Protein AF-A0A9X3E7P6-F1 (afdb_monomer_lite)

Organism: NCBI:txid2766470

Foldseek 3Di:
DEKEWEWDADPWKIKIWIDPDPVCRVVVHPPIDIDIGTNPDDPVNVVVVVQVVVCVVPNNPYDYHYSVVVVVD

Structure (mmCIF, N/CA/C/O backbone):
data_AF-A0A9X3E7P6-F1
#
_entry.id   AF-A0A9X3E7P6-F1
#
loop_
_atom_site.group_PDB
_atom_site.id
_atom_site.type_symbol
_atom_site.label_atom_id
_atom_site.label_alt_id
_atom_site.label_comp_id
_atom_site.label_asym_id
_atom_site.label_entity_id
_atom_site.label_seq_id
_atom_site.pdbx_PDB_ins_code
_atom_site.Cartn_x
_atom_site.Cartn_y
_atom_site.Cartn_z
_atom_site.occupancy
_atom_site.B_iso_or_equiv
_atom_site.auth_seq_id
_atom_site.auth_comp_id
_atom_site.auth_asym_id
_atom_site.auth_atom_id
_atom_site.pdbx_PDB_model_num
ATOM 1 N N . MET A 1 1 ? -7.116 1.730 13.287 1.00 90.69 1 MET A N 1
ATOM 2 C CA . MET A 1 1 ? -7.783 0.970 12.209 1.00 90.69 1 MET A CA 1
ATOM 3 C C . MET A 1 1 ? -6.722 0.382 11.298 1.00 90.69 1 MET A C 1
ATOM 5 O O . MET A 1 1 ? -5.757 1.072 10.997 1.00 90.69 1 MET A O 1
ATOM 9 N N . GLU A 1 2 ? -6.850 -0.877 10.895 1.00 94.94 2 GLU A N 1
ATOM 10 C CA . GLU A 1 2 ? -5.903 -1.480 9.952 1.00 94.94 2 GLU A CA 1
ATOM 11 C C . GLU A 1 2 ? -6.353 -1.215 8.516 1.00 94.94 2 GLU A C 1
ATOM 13 O O . GLU A 1 2 ? -7.538 -1.306 8.200 1.00 94.94 2 GLU A O 1
ATOM 18 N N . VAL A 1 3 ? -5.401 -0.849 7.662 1.00 95.75 3 VAL A N 1
ATOM 19 C CA . VAL A 1 3 ? -5.596 -0.774 6.218 1.00 95.75 3 VAL A CA 1
ATOM 20 C C . VAL A 1 3 ? -4.566 -1.688 5.581 1.00 95.75 3 VAL A C 1
ATOM 22 O O . VAL A 1 3 ? -3.357 -1.483 5.707 1.00 95.75 3 VAL A O 1
ATOM 25 N N . TYR A 1 4 ? -5.059 -2.720 4.918 1.00 96.88 4 TYR A N 1
ATOM 26 C CA . TYR A 1 4 ? -4.241 -3.687 4.218 1.00 96.88 4 TYR A CA 1
ATOM 27 C C . TYR A 1 4 ? -3.770 -3.083 2.905 1.00 96.88 4 TYR A C 1
ATOM 29 O O . TYR A 1 4 ? -4.501 -2.318 2.273 1.00 96.88 4 TYR A O 1
ATOM 37 N N . TYR A 1 5 ? -2.557 -3.421 2.486 1.00 97.06 5 TYR A N 1
ATOM 38 C CA . TYR A 1 5 ? -2.051 -3.030 1.182 1.00 97.06 5 TYR A CA 1
ATOM 39 C C . TYR A 1 5 ? -1.181 -4.112 0.553 1.00 97.06 5 TYR A C 1
ATOM 41 O O . TYR A 1 5 ? -0.572 -4.926 1.250 1.00 97.06 5 TYR A O 1
ATOM 49 N N . GLN A 1 6 ? -1.093 -4.058 -0.773 1.00 96.81 6 GLN A N 1
ATOM 50 C CA . GLN A 1 6 ? -0.177 -4.853 -1.582 1.00 96.81 6 GLN A CA 1
ATOM 51 C C . GLN A 1 6 ? 0.507 -3.957 -2.616 1.00 96.81 6 GLN A C 1
ATOM 53 O O . GLN A 1 6 ? -0.133 -3.065 -3.183 1.00 96.81 6 GLN A O 1
ATOM 58 N N . LEU A 1 7 ? 1.800 -4.190 -2.859 1.00 95.62 7 LEU A N 1
ATOM 59 C CA . LEU A 1 7 ? 2.574 -3.495 -3.890 1.00 95.62 7 LEU A CA 1
ATOM 60 C C . LEU A 1 7 ? 3.023 -4.487 -4.960 1.00 95.62 7 LEU A C 1
ATOM 62 O O . LEU A 1 7 ? 3.913 -5.299 -4.721 1.00 95.62 7 LEU A O 1
ATOM 66 N N . ILE A 1 8 ? 2.462 -4.371 -6.160 1.00 93.94 8 ILE A N 1
ATOM 67 C CA 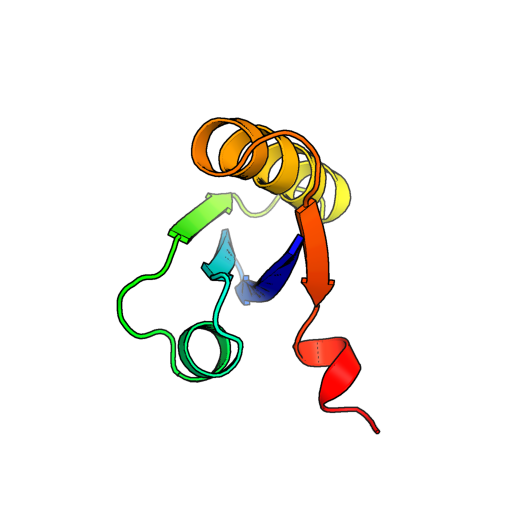. ILE A 1 8 ? 2.875 -5.175 -7.313 1.00 93.94 8 ILE A CA 1
ATOM 68 C C . ILE A 1 8 ? 3.845 -4.351 -8.158 1.00 93.94 8 ILE A C 1
ATOM 70 O O . ILE A 1 8 ? 3.484 -3.300 -8.690 1.00 93.94 8 ILE A O 1
ATOM 74 N N . ARG A 1 9 ? 5.094 -4.816 -8.262 1.00 92.00 9 ARG A N 1
ATOM 75 C CA . ARG A 1 9 ? 6.161 -4.163 -9.033 1.00 92.00 9 ARG A CA 1
ATOM 76 C C . ARG A 1 9 ? 6.276 -4.797 -10.418 1.00 92.00 9 ARG A C 1
ATOM 78 O O . ARG A 1 9 ? 6.587 -5.977 -10.524 1.00 92.00 9 ARG A O 1
ATOM 85 N N . ASN A 1 10 ? 6.092 -3.985 -11.453 1.00 88.75 10 ASN A N 1
ATOM 86 C CA . ASN A 1 10 ? 6.288 -4.343 -12.857 1.00 88.75 10 ASN A CA 1
ATOM 87 C C . ASN A 1 10 ? 7.443 -3.520 -13.453 1.00 88.75 10 ASN A C 1
ATOM 89 O O . ASN A 1 10 ? 7.877 -2.527 -12.870 1.00 88.75 10 ASN A O 1
ATOM 93 N N . SER A 1 11 ? 7.921 -3.892 -14.643 1.00 83.0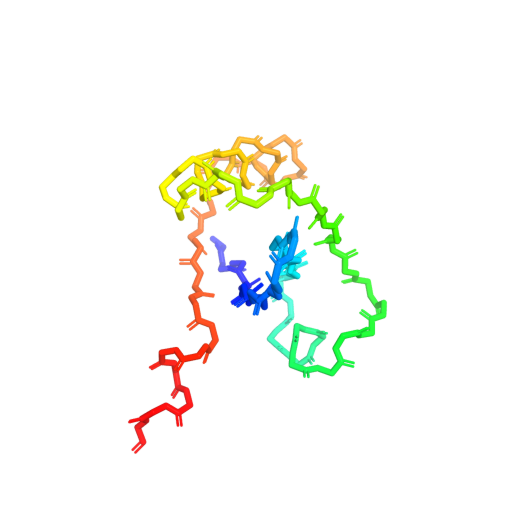6 11 SER A N 1
ATOM 94 C CA . SER A 1 11 ? 9.105 -3.300 -15.296 1.00 83.06 11 SER A CA 1
ATOM 95 C C . SER A 1 11 ? 9.052 -1.781 -15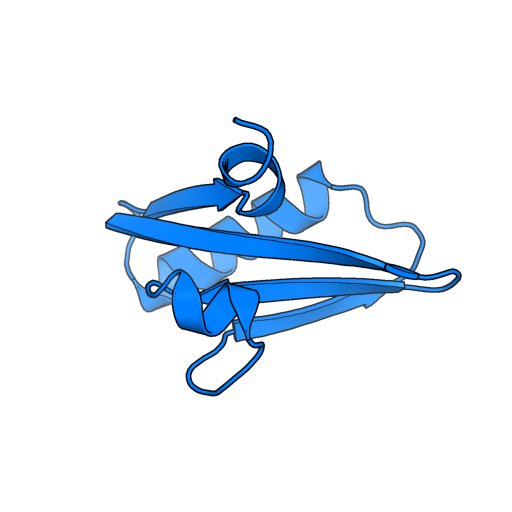.536 1.00 83.06 11 SER A C 1
ATOM 97 O O . SER A 1 11 ? 10.096 -1.175 -15.755 1.00 83.06 11 SER A O 1
ATOM 99 N N . GLY A 1 12 ? 7.877 -1.144 -15.467 1.00 88.69 12 GLY A N 1
ATOM 100 C CA . GLY A 1 12 ? 7.718 0.304 -15.672 1.00 88.69 12 GLY A CA 1
ATOM 101 C C . GLY A 1 12 ? 6.914 1.047 -14.601 1.00 88.69 12 GLY A C 1
ATOM 102 O O . GLY A 1 12 ? 6.798 2.272 -14.666 1.00 88.69 12 GLY A O 1
ATOM 103 N N . HIS A 1 13 ? 6.334 0.344 -13.629 1.00 93.75 13 HIS A N 1
ATOM 104 C CA . HIS A 1 13 ? 5.448 0.953 -12.639 1.00 93.75 13 HIS A CA 1
ATOM 105 C C . HIS A 1 13 ? 5.253 0.053 -11.416 1.00 93.75 13 HIS A C 1
ATOM 107 O O . HIS A 1 13 ? 5.479 -1.155 -11.461 1.00 93.75 13 HIS A O 1
ATOM 113 N N . THR A 1 14 ? 4.787 0.651 -10.323 1.00 95.94 14 THR A N 1
ATOM 114 C CA . THR A 1 14 ? 4.294 -0.070 -9.145 1.00 95.94 14 THR A CA 1
ATOM 115 C C . THR A 1 14 ? 2.805 0.201 -8.985 1.00 95.94 14 THR A C 1
ATOM 117 O O . THR A 1 14 ? 2.396 1.362 -8.941 1.00 95.94 14 THR A O 1
ATOM 120 N N . VAL A 1 15 ? 2.000 -0.857 -8.888 1.00 95.38 15 VAL A N 1
ATOM 121 C CA . VAL A 1 15 ? 0.578 -0.763 -8.543 1.00 95.38 15 VAL A CA 1
ATOM 122 C C . VAL A 1 15 ? 0.430 -0.966 -7.045 1.00 95.38 15 VAL A C 1
ATOM 124 O O . VAL A 1 15 ? 0.945 -1.936 -6.490 1.00 95.38 15 VAL A O 1
ATOM 127 N N . ARG A 1 16 ? -0.284 -0.051 -6.395 1.00 96.25 16 ARG A N 1
ATOM 128 C CA . ARG A 1 16 ? -0.697 -0.180 -5.004 1.00 96.25 16 ARG A CA 1
ATOM 129 C C . ARG A 1 16 ? -2.183 -0.478 -4.936 1.00 96.25 16 ARG A C 1
ATOM 131 O O . ARG A 1 16 ? -2.995 0.314 -5.409 1.00 96.25 16 ARG A O 1
ATOM 138 N N . TYR A 1 17 ? -2.508 -1.540 -4.218 1.00 97.12 17 TYR A N 1
ATOM 139 C CA . TYR A 1 17 ? -3.852 -1.859 -3.759 1.00 97.12 17 TYR A CA 1
ATOM 140 C C . TYR A 1 17 ? -3.948 -1.573 -2.265 1.00 97.12 17 TYR A C 1
ATOM 142 O O . TYR A 1 17 ? -3.022 -1.924 -1.537 1.00 97.12 17 TYR A O 1
ATOM 150 N N . ALA A 1 18 ? -5.023 -0.935 -1.793 1.00 96.62 18 ALA A N 1
ATOM 151 C CA . ALA A 1 18 ? -5.310 -0.862 -0.361 1.00 96.62 18 ALA A CA 1
ATOM 152 C C . ALA A 1 18 ? -6.807 -0.851 -0.054 1.00 96.62 18 ALA A C 1
ATOM 154 O O . ALA A 1 18 ? -7.592 -0.264 -0.799 1.00 96.62 18 ALA A O 1
ATOM 155 N N . SER A 1 19 ? -7.178 -1.470 1.062 1.00 96.06 19 SER A N 1
ATOM 156 C CA . SER A 1 19 ? -8.541 -1.494 1.592 1.00 96.06 19 SER A CA 1
ATOM 157 C C . SER A 1 19 ? -8.518 -1.817 3.088 1.00 96.06 19 SER A C 1
ATOM 159 O O . SER A 1 19 ? -7.551 -2.384 3.601 1.00 96.06 19 SER A O 1
ATOM 161 N N . THR A 1 20 ? -9.577 -1.453 3.805 1.00 94.94 20 THR A N 1
ATOM 162 C CA . THR A 1 20 ? -9.794 -1.893 5.193 1.00 94.94 20 THR A CA 1
ATOM 163 C C . THR A 1 20 ? -10.153 -3.379 5.278 1.00 94.94 20 THR A C 1
ATOM 165 O O . THR A 1 20 ? -10.059 -3.962 6.355 1.00 94.94 20 THR A O 1
ATOM 168 N N . ASP A 1 21 ? -10.503 -4.008 4.152 1.00 95.06 21 ASP A N 1
ATOM 169 C CA . ASP A 1 21 ? -10.736 -5.445 4.035 1.00 95.06 21 ASP A CA 1
ATOM 170 C C . ASP A 1 21 ? -9.539 -6.144 3.363 1.00 95.06 21 ASP A C 1
ATOM 172 O O . ASP A 1 21 ? -9.156 -5.836 2.231 1.00 95.06 21 ASP A O 1
ATOM 176 N N . LYS A 1 22 ? -8.946 -7.114 4.070 1.00 95.00 22 LYS A N 1
ATOM 177 C CA . LYS A 1 22 ? -7.818 -7.915 3.577 1.00 95.00 22 LYS A CA 1
ATOM 178 C C . LYS A 1 22 ? -8.183 -8.707 2.321 1.00 95.00 22 LYS A C 1
ATOM 180 O O . LYS A 1 22 ? -7.371 -8.763 1.400 1.00 95.00 22 LYS A O 1
ATOM 185 N N . GLN A 1 23 ? -9.366 -9.325 2.279 1.00 94.56 23 GLN A N 1
ATOM 186 C CA . GLN A 1 23 ? -9.779 -10.155 1.143 1.00 94.56 23 GLN A CA 1
ATOM 187 C C . GLN A 1 23 ? -9.888 -9.314 -0.120 1.00 94.56 23 GLN A C 1
ATOM 189 O O . GLN A 1 23 ? -9.394 -9.716 -1.167 1.00 94.56 23 GLN A O 1
ATOM 194 N N . VAL A 1 24 ? -10.405 -8.093 0.009 1.00 95.62 24 VAL A N 1
ATOM 195 C CA . VAL A 1 24 ? -10.497 -7.146 -1.103 1.00 95.62 24 VAL A CA 1
ATOM 196 C C . VAL A 1 24 ? -9.124 -6.825 -1.705 1.00 95.62 24 VAL A C 1
ATOM 198 O O . VAL A 1 24 ? -8.987 -6.768 -2.926 1.00 95.62 24 VAL A O 1
ATOM 201 N N . VAL A 1 25 ? -8.092 -6.661 -0.868 1.00 95.88 25 VAL A N 1
ATOM 202 C CA . VAL A 1 25 ? -6.709 -6.441 -1.331 1.00 95.88 25 VAL A CA 1
ATOM 203 C C . VAL A 1 25 ? -6.120 -7.690 -1.982 1.00 95.88 25 VAL A C 1
ATOM 205 O O . VAL A 1 25 ? -5.400 -7.555 -2.964 1.00 95.88 25 VAL A O 1
ATOM 208 N N . LEU A 1 26 ? -6.423 -8.886 -1.470 1.00 94.00 26 LEU A N 1
ATOM 209 C CA . LEU A 1 26 ? -5.929 -10.147 -2.034 1.00 94.00 26 LEU A CA 1
ATOM 210 C C . LEU A 1 26 ? -6.571 -10.492 -3.383 1.00 94.00 26 LEU A C 1
ATOM 212 O O . LEU A 1 26 ? -5.899 -11.046 -4.248 1.00 94.00 26 LEU A O 1
ATOM 216 N N . THR A 1 27 ? -7.853 -10.175 -3.569 1.00 94.00 27 THR A N 1
ATOM 217 C CA . THR A 1 27 ? -8.596 -10.495 -4.798 1.00 94.00 27 THR A CA 1
ATOM 218 C C . THR A 1 27 ? -8.678 -9.327 -5.784 1.00 94.00 27 THR A C 1
ATOM 220 O O . THR A 1 27 ? -9.263 -9.482 -6.852 1.00 94.00 27 THR A O 1
ATOM 223 N N . HIS A 1 28 ? -8.128 -8.159 -5.433 1.00 93.38 28 HIS A N 1
ATOM 224 C CA . HIS A 1 28 ? -8.155 -6.919 -6.228 1.00 93.38 28 HIS A CA 1
ATOM 225 C C . HIS A 1 28 ? -9.566 -6.476 -6.672 1.00 93.38 28 HIS A C 1
ATOM 227 O O . HIS A 1 28 ? -9.737 -5.944 -7.768 1.00 93.38 28 HIS A O 1
ATOM 233 N N . VAL A 1 29 ? -10.588 -6.678 -5.829 1.00 92.44 29 VAL A N 1
ATOM 234 C CA . VAL A 1 29 ? -12.000 -6.336 -6.137 1.00 92.44 29 VAL A CA 1
ATOM 235 C C . VAL A 1 29 ? -12.431 -5.004 -5.515 1.00 92.44 29 VAL A C 1
ATOM 237 O O . VAL A 1 29 ? -11.680 -4.389 -4.775 1.00 92.44 29 VAL A O 1
ATOM 240 N N . TYR A 1 30 ? -13.634 -4.511 -5.814 1.00 87.62 30 TYR A N 1
ATOM 241 C CA . TYR A 1 30 ? -14.181 -3.295 -5.193 1.00 87.62 30 TYR A CA 1
ATOM 242 C C . TYR A 1 30 ? -14.749 -3.588 -3.785 1.00 87.62 30 TYR A C 1
ATOM 244 O O . TYR A 1 30 ? -15.337 -4.656 -3.611 1.00 87.62 30 TYR A O 1
ATOM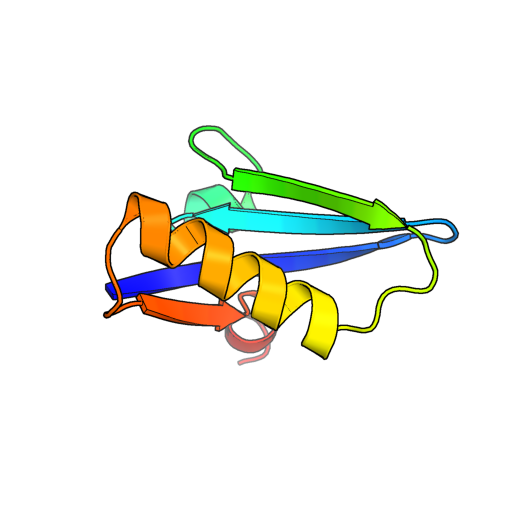 252 N N . PRO A 1 31 ? -14.667 -2.662 -2.801 1.00 88.62 31 PRO A N 1
ATOM 253 C CA . PRO A 1 31 ? -14.074 -1.318 -2.840 1.00 88.62 31 PRO A CA 1
ATOM 254 C C . PRO A 1 31 ? -12.574 -1.285 -2.513 1.00 88.62 31 PRO A C 1
ATOM 256 O O . PRO A 1 31 ? -12.147 -1.645 -1.414 1.00 88.62 31 PRO A O 1
ATOM 259 N N . ILE A 1 32 ? -11.775 -0.768 -3.452 1.00 93.56 32 ILE A N 1
ATOM 260 C CA . ILE A 1 32 ? -10.312 -0.728 -3.352 1.00 93.56 32 ILE A CA 1
ATOM 261 C C . ILE A 1 32 ? -9.754 0.628 -3.760 1.00 93.56 32 ILE A C 1
ATOM 263 O O . ILE A 1 32 ? -10.151 1.210 -4.769 1.00 93.56 32 ILE A O 1
ATOM 267 N N . TYR A 1 33 ? -8.788 1.121 -2.991 1.00 94.88 33 TYR A N 1
ATOM 268 C CA . TYR A 1 33 ? -8.002 2.282 -3.382 1.00 94.88 33 TYR A CA 1
ATOM 269 C C . TYR A 1 33 ? -6.814 1.823 -4.208 1.00 94.88 33 TYR A C 1
ATOM 271 O O . TYR A 1 33 ? -5.812 1.357 -3.656 1.00 94.88 33 TYR A O 1
ATOM 279 N N . LEU A 1 34 ? -6.927 2.001 -5.518 1.00 95.38 34 LEU A N 1
ATOM 280 C CA . LEU A 1 34 ? -5.872 1.727 -6.481 1.00 95.38 34 LEU A CA 1
ATOM 281 C C . LEU A 1 34 ? -5.069 2.999 -6.768 1.00 95.38 34 LEU A C 1
ATOM 283 O O . LEU A 1 34 ? -5.648 4.057 -6.995 1.00 95.38 34 LEU A O 1
ATOM 287 N N . GLN A 1 35 ? -3.741 2.891 -6.785 1.00 96.25 35 GLN A N 1
ATOM 288 C CA . GLN A 1 35 ? -2.855 3.953 -7.272 1.00 96.25 35 GLN A CA 1
ATOM 289 C C . GLN A 1 35 ? -1.702 3.352 -8.075 1.00 96.25 35 GLN A C 1
ATOM 291 O O . GLN A 1 35 ? -1.134 2.330 -7.688 1.00 96.25 35 GLN A O 1
ATOM 296 N N . ILE A 1 36 ? -1.335 4.005 -9.178 1.00 95.31 36 ILE A N 1
ATOM 297 C CA . ILE A 1 36 ? -0.212 3.604 -10.032 1.00 95.31 36 ILE A CA 1
ATOM 298 C C . ILE A 1 36 ? 0.908 4.633 -9.885 1.00 95.31 36 ILE A C 1
ATOM 300 O O . ILE A 1 36 ? 0.695 5.835 -10.045 1.00 95.31 36 ILE A O 1
ATOM 304 N N . TYR A 1 37 ? 2.114 4.152 -9.596 1.00 95.38 37 TYR A N 1
ATOM 305 C CA . TYR A 1 37 ? 3.323 4.958 -9.461 1.00 95.38 37 TYR A CA 1
ATOM 306 C C . TYR A 1 37 ? 4.313 4.611 -10.573 1.00 95.38 37 TYR A C 1
ATOM 308 O O . TYR A 1 37 ? 4.468 3.442 -10.922 1.00 95.38 37 TYR A O 1
ATOM 316 N N . GLY A 1 38 ? 5.026 5.607 -11.104 1.00 92.31 38 GLY A N 1
ATOM 317 C CA . GLY A 1 38 ? 6.095 5.372 -12.084 1.00 92.31 38 GLY A CA 1
ATOM 318 C C . GLY A 1 38 ? 7.265 4.548 -11.521 1.00 92.31 38 GLY A C 1
ATOM 319 O O . GLY A 1 38 ? 7.468 4.500 -10.306 1.00 92.31 38 GLY A O 1
ATOM 320 N N . ALA A 1 39 ? 8.057 3.938 -12.412 1.00 80.19 39 ALA A N 1
ATOM 321 C CA . ALA A 1 39 ? 9.124 2.973 -12.100 1.00 80.19 39 ALA A CA 1
ATOM 322 C C . ALA A 1 39 ? 10.098 3.385 -10.978 1.00 80.19 39 ALA A C 1
ATOM 324 O O . ALA A 1 39 ? 10.522 2.548 -10.186 1.00 80.19 39 ALA A O 1
ATOM 325 N N . ASN A 1 40 ? 10.435 4.675 -10.886 1.00 83.94 40 ASN A N 1
ATOM 326 C CA . ASN A 1 40 ? 11.506 5.168 -10.012 1.00 83.94 40 ASN A CA 1
ATOM 327 C C . ASN A 1 40 ? 11.040 5.556 -8.597 1.00 83.94 40 ASN A C 1
ATOM 329 O O . ASN A 1 40 ? 11.801 6.162 -7.843 1.00 83.94 40 ASN A O 1
ATOM 333 N N . ARG A 1 41 ? 9.787 5.273 -8.215 1.00 91.50 41 ARG A N 1
ATOM 334 C CA . ARG A 1 41 ? 9.297 5.602 -6.868 1.00 91.50 41 ARG A CA 1
ATOM 335 C C . ARG A 1 41 ? 9.728 4.536 -5.858 1.00 91.50 41 ARG A C 1
ATOM 337 O O . ARG A 1 41 ? 9.492 3.342 -6.041 1.00 91.50 41 ARG A O 1
ATOM 344 N N . SER A 1 42 ? 10.368 4.976 -4.774 1.00 93.31 42 SER A N 1
ATOM 345 C CA . SER A 1 42 ? 10.752 4.094 -3.670 1.00 93.31 42 SER A CA 1
ATOM 346 C C . SER A 1 42 ? 9.520 3.599 -2.908 1.00 93.31 42 SER A C 1
ATOM 348 O O . SER A 1 42 ? 8.484 4.266 -2.885 1.00 93.31 42 SER A O 1
ATOM 350 N N . THR A 1 43 ? 9.637 2.441 -2.248 1.00 93.44 43 THR A N 1
ATOM 351 C CA . THR A 1 43 ? 8.570 1.927 -1.373 1.00 93.44 43 THR A CA 1
ATOM 352 C C . THR A 1 43 ? 8.205 2.957 -0.302 1.00 93.44 43 THR A C 1
ATOM 354 O O . THR A 1 43 ? 7.029 3.236 -0.118 1.00 93.44 43 THR A O 1
ATOM 357 N N . ASP A 1 44 ? 9.190 3.592 0.337 1.00 95.75 44 ASP A N 1
ATOM 358 C CA . ASP A 1 44 ? 8.946 4.591 1.387 1.00 95.75 44 ASP A CA 1
ATOM 359 C C . ASP A 1 44 ? 8.140 5.792 0.894 1.00 95.75 44 ASP A C 1
ATOM 361 O O . ASP A 1 44 ? 7.264 6.283 1.603 1.00 95.75 44 ASP A O 1
ATOM 365 N N . TYR A 1 45 ? 8.414 6.262 -0.328 1.00 96.06 45 TYR A N 1
ATOM 366 C CA . TYR A 1 45 ? 7.627 7.328 -0.940 1.00 96.06 45 TYR A CA 1
ATOM 367 C C . TYR A 1 45 ? 6.176 6.883 -1.137 1.00 96.06 45 TYR A C 1
ATOM 369 O O . TYR A 1 45 ? 5.260 7.594 -0.732 1.00 96.06 45 TYR A O 1
ATOM 377 N N . ILE A 1 46 ? 5.978 5.687 -1.702 1.00 96.44 46 ILE A N 1
ATOM 378 C CA . ILE A 1 46 ? 4.647 5.115 -1.929 1.00 96.44 46 ILE A CA 1
ATOM 379 C C . ILE A 1 46 ? 3.892 4.981 -0.604 1.00 96.44 46 ILE A C 1
ATOM 381 O O . ILE A 1 46 ? 2.732 5.369 -0.528 1.00 96.44 46 ILE A O 1
ATOM 385 N N . LEU A 1 47 ? 4.532 4.486 0.456 1.00 95.75 47 LEU A N 1
ATOM 386 C CA . LEU A 1 47 ? 3.893 4.316 1.762 1.00 95.75 47 LEU A CA 1
ATOM 387 C C . LEU A 1 47 ? 3.544 5.652 2.426 1.00 95.75 47 LEU A C 1
ATOM 389 O O . LEU A 1 47 ? 2.464 5.765 3.001 1.00 95.75 47 LEU A O 1
ATOM 393 N N . LYS A 1 48 ? 4.407 6.671 2.319 1.00 96.06 48 LYS A N 1
ATOM 394 C CA . LYS A 1 48 ? 4.109 8.024 2.821 1.00 96.06 48 LYS A CA 1
ATOM 395 C C . LYS A 1 48 ? 2.916 8.646 2.099 1.00 96.06 48 LYS A C 1
ATOM 397 O O . LYS A 1 48 ? 2.023 9.171 2.756 1.00 96.06 48 LYS A O 1
ATOM 402 N N . ASP A 1 49 ? 2.890 8.547 0.773 1.00 96.12 49 ASP A N 1
ATOM 403 C CA . ASP A 1 49 ? 1.783 9.024 -0.061 1.00 96.12 49 ASP A CA 1
ATOM 404 C C . ASP A 1 49 ? 0.474 8.284 0.260 1.00 96.12 49 ASP A C 1
ATOM 406 O O . ASP A 1 49 ? -0.559 8.900 0.507 1.00 96.12 49 ASP A O 1
ATOM 410 N N . THR A 1 50 ? 0.545 6.956 0.384 1.00 94.69 50 THR A N 1
ATOM 411 C CA . THR A 1 50 ? -0.580 6.096 0.782 1.00 94.69 50 THR A CA 1
ATOM 412 C C . THR A 1 50 ? -1.141 6.489 2.139 1.00 94.69 50 THR A C 1
ATOM 414 O O . THR A 1 50 ? -2.355 6.602 2.295 1.00 94.69 50 THR A O 1
ATOM 417 N N . PHE A 1 51 ? -0.264 6.685 3.126 1.00 95.31 51 PHE A N 1
ATOM 418 C CA . PHE A 1 51 ? -0.663 7.087 4.466 1.00 95.31 51 PHE A CA 1
ATOM 419 C C . PHE A 1 51 ? -1.355 8.449 4.425 1.00 95.31 51 PHE A C 1
ATOM 421 O O . PHE A 1 51 ? -2.473 8.558 4.910 1.00 95.31 51 PHE A O 1
ATOM 428 N N . ALA A 1 52 ? -0.744 9.447 3.779 1.00 95.00 52 ALA A N 1
ATOM 429 C CA . ALA A 1 52 ? -1.320 10.783 3.650 1.00 95.00 52 ALA A CA 1
ATOM 430 C C . ALA A 1 52 ? -2.691 10.763 2.958 1.00 95.00 52 ALA A C 1
ATOM 432 O O . ALA A 1 52 ? -3.621 11.406 3.430 1.00 95.00 52 ALA A O 1
ATOM 433 N N . PHE A 1 53 ? -2.845 9.997 1.876 1.00 94.06 53 PHE A N 1
ATOM 434 C CA . PHE A 1 53 ? -4.130 9.854 1.197 1.00 94.06 53 PHE A CA 1
ATOM 435 C C . PHE A 1 53 ? -5.183 9.214 2.111 1.00 94.06 53 PHE A C 1
ATOM 437 O O . PHE A 1 53 ? -6.262 9.771 2.302 1.00 94.06 53 PHE A O 1
ATOM 444 N N . LEU A 1 54 ? -4.881 8.066 2.718 1.00 93.62 54 LEU A N 1
ATOM 445 C CA . LEU A 1 54 ? -5.855 7.323 3.517 1.00 93.62 54 LEU A CA 1
ATOM 446 C C . LEU A 1 54 ? -6.213 8.022 4.830 1.00 93.62 54 LEU A C 1
ATOM 448 O O . LEU A 1 54 ? -7.342 7.868 5.294 1.00 93.62 54 LEU A O 1
ATOM 452 N N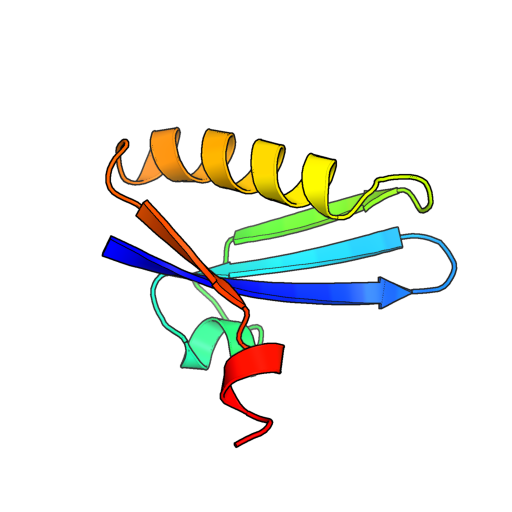 . THR A 1 55 ? -5.317 8.824 5.413 1.00 93.81 55 THR A N 1
ATOM 453 C CA . THR A 1 55 ? -5.668 9.630 6.588 1.00 93.81 55 THR A CA 1
ATOM 454 C C . THR A 1 55 ? -6.674 10.730 6.264 1.00 93.81 55 THR A C 1
ATOM 456 O O . THR A 1 55 ? -7.476 11.067 7.132 1.00 93.81 55 THR A O 1
ATOM 459 N N . THR A 1 56 ? -6.728 11.235 5.023 1.00 92.69 56 THR A N 1
ATOM 460 C CA . THR A 1 56 ? -7.818 12.144 4.609 1.00 92.69 56 THR A CA 1
ATOM 461 C C . THR A 1 56 ? -9.180 11.454 4.544 1.00 92.69 56 THR A C 1
ATOM 463 O O . THR A 1 56 ? -10.198 12.106 4.749 1.00 92.69 56 THR A O 1
ATOM 466 N N . GLN A 1 57 ? -9.208 10.145 4.273 1.00 89.38 57 GLN A N 1
ATOM 467 C CA . GLN A 1 57 ? -10.445 9.374 4.112 1.00 89.38 57 GLN A CA 1
ATOM 468 C C . GLN A 1 57 ? -10.941 8.799 5.441 1.00 89.38 57 GLN A C 1
ATOM 470 O O . GLN A 1 57 ? -12.140 8.747 5.700 1.00 89.38 57 GLN A O 1
ATOM 475 N N . TYR A 1 58 ? -10.008 8.364 6.287 1.00 90.06 58 TYR A N 1
ATOM 476 C CA . TYR A 1 58 ? -10.295 7.571 7.479 1.00 90.06 58 TYR A CA 1
ATOM 477 C C . TYR A 1 58 ? -9.810 8.194 8.794 1.00 90.06 58 TYR A C 1
ATOM 479 O O . TYR A 1 58 ? -10.006 7.616 9.865 1.00 90.06 58 TYR A O 1
ATOM 487 N N . GLY A 1 59 ? -9.172 9.364 8.739 1.00 89.19 59 GLY A N 1
ATOM 488 C CA . GLY A 1 59 ? -8.532 10.004 9.884 1.00 89.19 59 GLY A CA 1
ATOM 489 C C . GLY A 1 59 ? -7.141 9.443 10.201 1.00 89.19 59 GLY A C 1
ATOM 490 O O . GLY A 1 59 ? -6.658 8.490 9.596 1.00 89.19 59 GLY A O 1
ATOM 491 N N . ASN A 1 60 ? -6.471 10.042 11.186 1.00 84.50 60 ASN A N 1
ATOM 492 C CA . ASN A 1 60 ? -5.045 9.799 11.456 1.00 84.50 60 ASN A CA 1
ATOM 493 C C . ASN A 1 60 ? -4.721 8.460 12.143 1.00 84.50 60 ASN A C 1
ATOM 495 O O . ASN A 1 60 ? -3.552 8.113 12.282 1.00 84.50 60 ASN A O 1
ATOM 499 N N . ASN A 1 61 ? -5.725 7.698 12.581 1.00 89.62 61 ASN A N 1
ATOM 500 C CA . ASN A 1 61 ? -5.520 6.453 13.324 1.00 89.62 61 ASN A CA 1
ATOM 501 C C . ASN A 1 61 ? -5.547 5.220 12.402 1.00 89.62 61 ASN A C 1
ATOM 503 O O . ASN A 1 61 ? -6.322 4.280 12.621 1.00 89.62 61 ASN A O 1
ATOM 507 N N . ILE A 1 62 ? -4.721 5.233 11.353 1.00 93.69 62 ILE A N 1
ATOM 508 C CA . ILE A 1 62 ? -4.552 4.094 10.445 1.00 93.69 62 ILE A CA 1
ATOM 509 C C . ILE A 1 62 ? -3.192 3.426 10.633 1.00 93.69 62 ILE A C 1
ATOM 511 O O . ILE A 1 62 ? -2.184 4.075 10.900 1.00 93.69 62 ILE A O 1
ATOM 515 N N . LYS A 1 63 ? -3.161 2.111 10.450 1.00 94.88 63 LYS A N 1
ATOM 516 C CA . LYS A 1 63 ? -1.947 1.301 10.412 1.00 94.88 63 LYS A CA 1
ATOM 517 C C . LYS A 1 63 ? -1.917 0.567 9.080 1.00 94.88 63 LYS A C 1
ATOM 519 O O . LYS A 1 63 ? -2.821 -0.217 8.800 1.00 94.88 63 LYS A O 1
ATOM 524 N N . LEU A 1 64 ? -0.891 0.825 8.273 1.00 95.31 64 LEU A N 1
ATOM 525 C CA . LE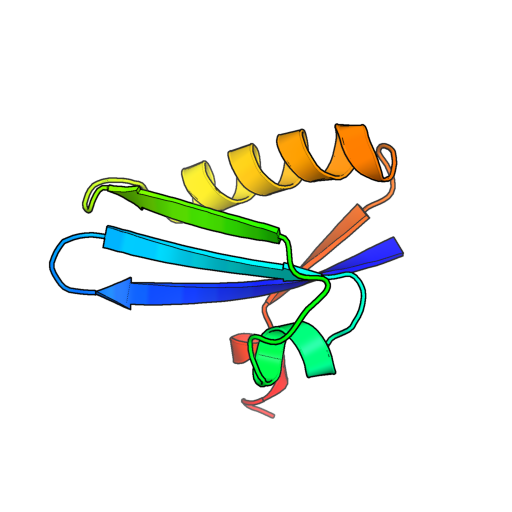U A 1 64 ? -0.692 0.118 7.011 1.00 95.31 64 LEU A CA 1
ATOM 526 C C . LEU A 1 64 ? -0.137 -1.281 7.283 1.00 95.31 64 LEU A C 1
ATOM 528 O O . LEU A 1 64 ? 0.887 -1.424 7.951 1.00 95.31 64 LEU A O 1
ATOM 532 N N . VAL A 1 65 ? -0.802 -2.304 6.752 1.00 96.50 65 VAL A N 1
ATOM 533 C CA . VAL A 1 65 ? -0.426 -3.711 6.926 1.00 96.50 65 VAL A CA 1
ATOM 534 C C . VAL A 1 65 ? -0.138 -4.331 5.563 1.00 96.50 65 VAL A C 1
ATOM 536 O O . VAL A 1 65 ? -1.011 -4.377 4.701 1.00 96.50 65 VAL A O 1
ATOM 539 N N . ASN A 1 66 ? 1.091 -4.805 5.358 1.00 95.62 66 ASN A N 1
ATOM 540 C CA . ASN A 1 66 ? 1.484 -5.452 4.109 1.00 95.62 66 ASN A CA 1
ATOM 541 C C . ASN A 1 66 ? 0.952 -6.892 4.069 1.00 95.62 66 ASN A C 1
ATOM 543 O O . ASN A 1 66 ? 1.354 -7.709 4.901 1.00 95.62 66 ASN A O 1
ATOM 547 N N . VAL A 1 67 ? 0.092 -7.220 3.102 1.00 94.56 67 VAL A N 1
ATOM 548 C CA . VAL A 1 67 ? -0.479 -8.574 2.985 1.00 94.56 67 VAL A CA 1
ATOM 549 C C . VAL A 1 67 ? 0.558 -9.629 2.590 1.00 94.56 67 VAL A C 1
ATOM 551 O O . VAL A 1 67 ? 0.488 -10.751 3.083 1.00 94.56 67 VAL A O 1
ATOM 554 N N . ASP A 1 68 ? 1.586 -9.265 1.818 1.00 89.38 68 ASP A N 1
ATOM 555 C CA . ASP A 1 68 ? 2.644 -10.191 1.386 1.00 89.38 68 ASP A CA 1
ATOM 556 C C . ASP A 1 68 ? 3.526 -10.655 2.558 1.00 89.38 68 ASP A C 1
ATOM 558 O O . ASP A 1 68 ? 4.207 -11.676 2.472 1.00 89.38 68 ASP A O 1
ATOM 562 N N . GLN A 1 69 ? 3.551 -9.895 3.658 1.00 83.44 69 GLN A N 1
ATOM 563 C CA . GLN A 1 69 ? 4.253 -10.277 4.887 1.00 83.44 69 GLN A CA 1
ATOM 564 C C . GLN A 1 69 ? 3.403 -11.169 5.802 1.00 83.44 69 GLN A C 1
ATOM 566 O O . GLN A 1 69 ? 3.962 -11.855 6.656 1.00 83.44 69 GLN A O 1
ATOM 571 N N . LEU A 1 70 ? 2.076 -11.170 5.638 1.00 77.81 70 LEU A N 1
ATOM 572 C CA . LEU A 1 70 ? 1.165 -11.996 6.431 1.00 77.81 70 LEU A CA 1
ATOM 573 C C . LEU A 1 70 ? 1.069 -13.428 5.894 1.00 77.81 70 LEU A C 1
ATOM 575 O O . LEU A 1 70 ? 0.992 -14.354 6.691 1.00 77.81 70 LEU A O 1
ATOM 579 N N . GLU A 1 71 ? 1.116 -13.602 4.572 1.00 69.12 71 GLU A N 1
ATOM 580 C CA . GLU A 1 71 ? 1.011 -14.911 3.897 1.00 69.12 71 GLU A CA 1
ATOM 581 C C . GLU A 1 71 ? 2.334 -15.709 3.888 1.00 69.12 71 GLU A C 1
ATOM 583 O O . GLU A 1 71 ? 2.390 -16.822 3.378 1.00 69.12 71 GLU A O 1
ATOM 588 N N . LYS A 1 72 ? 3.426 -15.155 4.439 1.00 62.62 72 LYS A N 1
ATOM 589 C CA . LYS A 1 72 ? 4.738 -15.828 4.561 1.00 62.62 72 LYS A CA 1
ATOM 590 C C . LYS A 1 72 ? 4.932 -16.588 5.886 1.00 62.62 72 LYS A C 1
ATOM 592 O O . LYS A 1 72 ? 6.066 -16.936 6.214 1.00 62.62 72 LYS A O 1
ATOM 597 N N . LYS A 1 73 ? 3.864 -16.794 6.657 1.00 45.78 73 LYS A N 1
ATOM 598 C CA . LYS A 1 73 ? 3.847 -17.584 7.898 1.00 45.78 73 LYS A CA 1
ATOM 599 C C . LYS A 1 73 ? 3.172 -18.924 7.668 1.00 45.78 73 LYS A C 1
ATOM 601 O O . LYS A 1 73 ? 3.629 -19.888 8.316 1.00 45.78 73 LYS A O 1
#

pLDDT: mean 91.63, std 8.09, range [45.78, 97.12]

Sequence (73 aa):
MEVYYQLIRNSGHTVRYASTDKQVVLTHVYPIYLQIYGANRSTDYILKDTFAFLTTQYGNNIKLVNVDQLEKK

Secondary structure (DSSP, 8-state):
-EEEEEEEEETTEEEEEEESSHHHHHHTPSS-EEEEEETT--HHHHHHHHHHHHHHHH-S--EEEEHHHHTT-

Radius of gyration: 11.77 Å; chains: 1; bounding box: 26×30×29 Å